Protein AF-A0A6I9VTR2-F1 (afdb_monomer_lite)

Organism: NCBI:txid144034

pLDDT: mean 74.8, std 19.4, range [31.19, 96.31]

Foldseek 3Di:
DDDPDDDDPPPPPDPDPPPPDDDPPCVVVVVVCVVCVPVCPVVVVVVLVVVLVVVVVVLVVCCVPANLQRWALLCDLNRTLQVVLVVLQVVLVDPSDDVVCNVVSNVSSVSSVVSNVVVVVVCPVPPDSPDPPPDPDPPPDD

Sequence (142 aa):
MCCIRKYDKNFFNTMSRRSRYFVNKYCEREEEIISNVLSMQREIDDSRRIAKDNLRKILQRIVDKEPPERAETDGGIYVGASGISYTFLRLAECTALEVETSQKHLSLAEYYLRSSLAMVQCREGRSNTGFLLELETSYYQG

Radius of gyration: 24.26 Å; chains: 1; bounding box: 47×65×62 Å

InterPro domains:
  IPR012341 Six-hairpin glycosidase-like superfamily [G3DSA:1.50.10.10] (6-140)

Structure (mmCIF, N/CA/C/O backbone):
data_AF-A0A6I9VTR2-F1
#
_entry.id   AF-A0A6I9VTR2-F1
#
loop_
_atom_site.group_PDB
_atom_site.id
_atom_site.type_symbol
_atom_site.label_atom_id
_atom_site.label_alt_id
_atom_site.label_comp_id
_atom_site.label_asym_id
_atom_site.label_entity_id
_atom_site.label_seq_id
_atom_site.pdbx_PDB_ins_code
_atom_site.Cartn_x
_atom_site.Cartn_y
_atom_site.Cartn_z
_atom_site.occupancy
_atom_site.B_iso_or_equiv
_atom_site.auth_seq_id
_atom_site.auth_comp_id
_atom_site.auth_asym_id
_atom_site.auth_atom_id
_atom_site.pdbx_PDB_model_num
ATOM 1 N N . MET A 1 1 ? -24.584 -49.740 -19.604 1.00 33.75 1 MET A N 1
ATOM 2 C CA . MET A 1 1 ? -23.206 -50.275 -19.670 1.00 33.75 1 MET A CA 1
ATOM 3 C C . MET A 1 1 ? -22.267 -49.227 -19.093 1.00 33.75 1 MET A C 1
ATOM 5 O O . MET A 1 1 ? -22.059 -48.198 -19.718 1.00 33.75 1 MET A O 1
ATOM 9 N N . CYS A 1 2 ? -21.812 -49.431 -17.857 1.00 31.19 2 CYS A N 1
ATOM 10 C CA . CYS A 1 2 ? -20.931 -48.512 -17.139 1.00 31.19 2 CYS A CA 1
ATOM 11 C C . CYS A 1 2 ? -19.497 -49.044 -17.250 1.00 31.19 2 CYS A C 1
ATOM 13 O O . CYS A 1 2 ? -19.200 -50.115 -16.726 1.00 31.19 2 CYS A O 1
ATOM 15 N N . CYS A 1 3 ? -18.626 -48.331 -17.964 1.00 36.44 3 CYS A N 1
ATOM 16 C CA . CYS A 1 3 ? -17.209 -48.672 -18.051 1.00 36.44 3 CYS A CA 1
ATOM 17 C C . CYS A 1 3 ? -16.447 -47.884 -16.982 1.00 36.44 3 CYS A C 1
ATOM 19 O O . CYS A 1 3 ? -16.063 -46.735 -17.195 1.00 36.44 3 CYS A O 1
ATOM 21 N N . ILE A 1 4 ? -16.227 -48.515 -15.828 1.00 39.12 4 ILE A N 1
ATOM 22 C CA . ILE A 1 4 ? -15.321 -48.028 -14.785 1.00 39.12 4 ILE A CA 1
ATOM 23 C C . ILE A 1 4 ? -13.890 -48.149 -15.327 1.00 39.12 4 ILE A C 1
ATOM 25 O O . ILE A 1 4 ? -13.323 -49.242 -15.376 1.00 39.12 4 ILE A O 1
ATOM 29 N N . ARG A 1 5 ? -13.294 -47.030 -15.759 1.00 39.00 5 ARG A N 1
ATOM 30 C CA . ARG A 1 5 ? -11.849 -46.960 -16.008 1.00 39.00 5 ARG A CA 1
ATOM 31 C C . ARG A 1 5 ? -11.139 -46.970 -14.658 1.00 39.00 5 ARG A C 1
ATOM 33 O O . ARG A 1 5 ? -11.300 -46.056 -13.855 1.00 39.00 5 ARG A O 1
ATOM 40 N N . LYS A 1 6 ? -10.370 -48.031 -14.415 1.00 40.53 6 LYS A N 1
ATOM 41 C CA . LYS A 1 6 ? -9.397 -48.108 -13.325 1.00 40.53 6 LYS A CA 1
ATOM 42 C C . LYS A 1 6 ? -8.410 -46.954 -13.505 1.00 40.53 6 LYS A C 1
ATOM 44 O O . LYS A 1 6 ? -7.679 -46.928 -14.488 1.00 40.53 6 LYS A O 1
ATOM 49 N N . TYR A 1 7 ? -8.429 -45.991 -12.590 1.00 44.34 7 TYR A N 1
ATOM 50 C CA . TYR A 1 7 ? -7.395 -44.968 -12.524 1.00 44.34 7 TYR A CA 1
ATOM 51 C C . TYR A 1 7 ? -6.143 -45.592 -11.906 1.00 44.34 7 TYR A C 1
ATOM 53 O O . TYR A 1 7 ? -6.174 -46.070 -10.769 1.00 44.34 7 TYR A O 1
ATOM 61 N N . ASP A 1 8 ? -5.062 -45.608 -12.682 1.00 41.41 8 ASP A N 1
ATOM 62 C CA . ASP A 1 8 ? -3.730 -45.984 -12.225 1.00 41.41 8 ASP A CA 1
ATOM 63 C C . ASP A 1 8 ? -3.296 -45.085 -11.063 1.00 41.41 8 ASP A C 1
ATOM 65 O O . ASP A 1 8 ? -3.211 -43.860 -11.178 1.00 41.41 8 ASP A O 1
ATOM 69 N N . LYS A 1 9 ? -2.984 -45.715 -9.928 1.00 45.97 9 LYS A N 1
ATOM 70 C CA . LYS A 1 9 ? -2.591 -45.088 -8.653 1.00 45.97 9 LYS A CA 1
ATOM 71 C C . LYS A 1 9 ? -1.206 -44.412 -8.661 1.00 45.97 9 LYS A C 1
ATOM 73 O O . LYS A 1 9 ? -0.693 -44.090 -7.597 1.00 45.97 9 LYS A O 1
ATOM 78 N N . ASN A 1 10 ? -0.613 -44.144 -9.825 1.00 46.41 10 ASN A N 1
ATOM 79 C CA . ASN A 1 10 ? 0.774 -43.671 -9.934 1.00 46.41 10 ASN A CA 1
ATOM 80 C C . ASN A 1 10 ? 0.941 -42.254 -10.515 1.00 46.41 10 ASN A C 1
ATOM 82 O O . ASN A 1 10 ? 2.068 -41.818 -10.732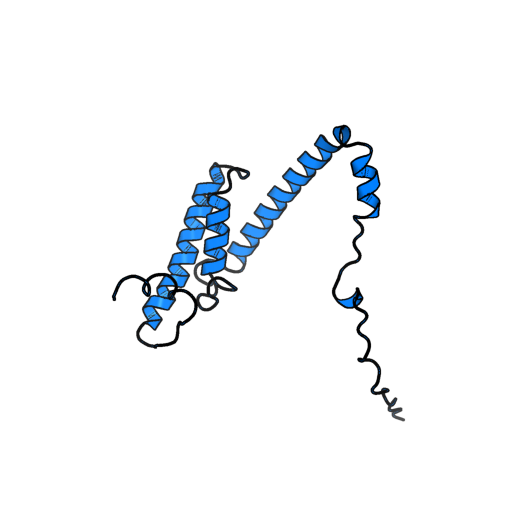 1.00 46.41 10 ASN A O 1
ATOM 86 N N . PHE A 1 11 ? -0.137 -41.493 -10.729 1.00 49.28 11 PHE A N 1
ATOM 87 C CA . PHE A 1 11 ? -0.039 -40.178 -11.388 1.00 49.28 11 PHE A CA 1
ATOM 88 C C . PHE A 1 11 ? 0.527 -39.037 -10.518 1.00 49.28 11 PHE A C 1
ATOM 90 O O . PHE A 1 11 ? 0.886 -37.988 -11.045 1.00 49.28 11 PHE A O 1
ATOM 97 N N . PHE A 1 12 ? 0.632 -39.215 -9.198 1.00 49.47 12 PHE A N 1
ATOM 98 C CA . PHE A 1 12 ? 1.036 -38.134 -8.286 1.00 49.47 12 PHE A CA 1
ATOM 99 C C . PHE A 1 12 ? 2.529 -38.104 -7.930 1.00 49.47 12 PHE A C 1
ATOM 101 O O . PHE A 1 12 ? 2.958 -37.180 -7.243 1.00 49.47 12 PHE A O 1
ATOM 108 N N . ASN A 1 13 ? 3.346 -39.058 -8.394 1.00 48.75 13 ASN A N 1
ATOM 109 C CA . ASN A 1 13 ? 4.689 -39.241 -7.826 1.00 48.75 13 ASN A CA 1
ATOM 110 C C . ASN A 1 13 ? 5.835 -38.469 -8.511 1.00 48.75 13 ASN A C 1
ATOM 112 O O . ASN A 1 13 ? 7.000 -38.688 -8.204 1.00 48.75 13 ASN A O 1
ATOM 116 N N . THR A 1 14 ? 5.527 -37.514 -9.390 1.00 52.81 14 THR A N 1
ATOM 117 C CA . THR A 1 14 ? 6.516 -36.548 -9.898 1.00 52.81 14 THR A CA 1
ATOM 118 C C . THR A 1 14 ? 5.818 -35.238 -10.240 1.00 52.81 14 THR A C 1
ATOM 120 O O . THR A 1 14 ? 5.622 -34.900 -11.407 1.00 52.81 14 THR A O 1
ATOM 123 N N . MET A 1 15 ? 5.445 -34.450 -9.226 1.00 47.44 15 MET A N 1
ATOM 124 C CA . MET A 1 15 ? 5.290 -33.014 -9.461 1.00 47.44 15 MET A CA 1
ATOM 125 C C . MET A 1 15 ? 6.668 -32.476 -9.847 1.00 47.44 15 MET A C 1
ATOM 127 O O . MET A 1 15 ? 7.514 -32.209 -8.995 1.00 47.44 15 MET A O 1
ATOM 131 N N . SER A 1 16 ? 6.915 -32.3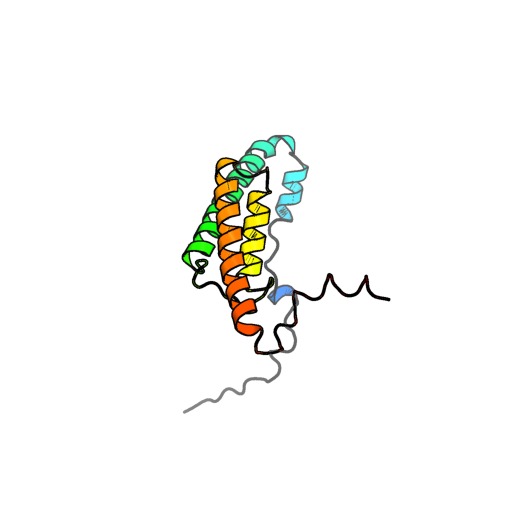62 -11.155 1.00 61.16 16 SER A N 1
ATOM 132 C CA . SER A 1 16 ? 8.071 -31.646 -11.687 1.00 61.16 16 SER A CA 1
ATOM 133 C C . SER A 1 16 ? 8.169 -30.303 -10.966 1.00 61.16 16 SER A C 1
ATOM 135 O O . SER A 1 16 ? 7.162 -29.595 -10.827 1.00 61.16 16 SER A O 1
ATOM 137 N N . ARG A 1 17 ? 9.376 -29.948 -10.501 1.00 59.12 17 ARG A N 1
ATOM 138 C CA . ARG A 1 17 ? 9.683 -28.684 -9.801 1.00 59.12 17 ARG A CA 1
ATOM 139 C C . ARG A 1 17 ? 9.083 -27.448 -10.496 1.00 59.12 17 ARG A C 1
ATOM 141 O O . ARG A 1 17 ? 8.848 -26.446 -9.835 1.00 59.12 17 ARG A O 1
ATOM 148 N N . ARG A 1 18 ? 8.787 -27.538 -11.799 1.00 58.34 18 ARG A N 1
ATOM 149 C CA . ARG A 1 18 ? 8.146 -26.509 -12.631 1.00 58.34 18 ARG A CA 1
ATOM 150 C C . ARG A 1 18 ? 6.672 -26.201 -12.323 1.00 58.34 18 ARG A C 1
ATOM 152 O O . ARG A 1 18 ? 6.180 -25.199 -12.811 1.00 58.34 18 ARG A O 1
ATOM 159 N N . SER A 1 19 ? 5.957 -27.003 -11.538 1.00 73.12 19 SER A N 1
ATOM 160 C CA . SER A 1 19 ? 4.511 -26.798 -11.297 1.00 73.12 19 SER A CA 1
ATOM 161 C C . SER A 1 19 ? 4.162 -25.654 -10.331 1.00 73.12 19 SER A C 1
ATOM 163 O O . SER A 1 19 ? 3.009 -25.238 -10.283 1.00 73.12 19 SER A O 1
ATOM 165 N N . ARG A 1 20 ? 5.137 -25.141 -9.566 1.00 84.44 20 ARG A N 1
ATOM 166 C CA . ARG A 1 20 ? 4.926 -24.085 -8.552 1.00 84.44 20 ARG A CA 1
ATOM 167 C C . ARG A 1 20 ? 5.458 -22.708 -8.951 1.00 84.44 20 ARG A C 1
ATOM 169 O O . ARG A 1 20 ? 5.305 -21.765 -8.183 1.00 84.44 20 ARG A O 1
ATOM 176 N N . TYR A 1 21 ? 6.088 -22.590 -10.119 1.00 84.31 21 TYR A N 1
ATOM 177 C CA . TYR A 1 21 ? 6.732 -21.355 -10.565 1.00 84.31 21 TYR A CA 1
ATOM 178 C C . TYR A 1 21 ? 6.260 -20.984 -11.965 1.00 84.31 21 TYR A C 1
ATOM 180 O O . TYR A 1 21 ? 6.127 -21.843 -12.836 1.00 84.31 21 TYR A O 1
ATOM 188 N N . PHE A 1 22 ? 6.053 -19.690 -12.189 1.00 86.00 22 PHE A N 1
ATOM 189 C CA . PHE A 1 22 ? 5.879 -19.164 -13.536 1.00 86.00 22 PHE A CA 1
ATOM 190 C C . PHE A 1 22 ? 7.216 -19.197 -14.287 1.00 86.00 22 PHE A C 1
ATOM 192 O O . PHE A 1 22 ? 8.281 -19.041 -13.689 1.00 86.00 22 PHE A O 1
ATOM 199 N N . VAL A 1 23 ? 7.163 -19.398 -15.606 1.00 85.44 23 VAL A N 1
ATOM 200 C CA . VAL A 1 23 ? 8.353 -19.301 -16.464 1.00 85.44 23 VAL A CA 1
ATOM 201 C C . VAL A 1 23 ? 8.846 -17.854 -16.454 1.00 85.44 23 VAL A C 1
ATOM 203 O O . VAL A 1 23 ? 8.082 -16.942 -16.775 1.00 85.44 23 VAL A O 1
ATOM 206 N N . ASN A 1 24 ? 10.114 -17.645 -16.089 1.00 84.62 24 ASN A N 1
ATOM 207 C CA . ASN A 1 24 ? 10.730 -16.323 -16.097 1.00 84.62 24 ASN A CA 1
ATOM 208 C C . ASN A 1 24 ? 10.997 -15.874 -17.542 1.00 84.62 24 ASN A C 1
ATOM 210 O O . ASN A 1 24 ? 11.950 -16.329 -18.165 1.00 84.62 24 ASN A O 1
ATOM 214 N N . LYS A 1 25 ? 10.159 -14.972 -18.060 1.00 83.81 25 LYS A N 1
ATOM 215 C CA . LYS A 1 25 ? 10.328 -14.374 -19.395 1.00 83.81 25 LYS A CA 1
ATOM 216 C C . LYS A 1 25 ? 11.353 -13.235 -19.428 1.00 83.81 25 LYS A C 1
ATOM 218 O O . LYS A 1 25 ? 11.652 -12.728 -20.499 1.00 83.81 25 LYS A O 1
ATOM 223 N N . TYR A 1 26 ? 11.863 -12.804 -18.276 1.00 80.81 26 TYR A N 1
ATOM 224 C CA . TYR A 1 26 ? 12.761 -11.654 -18.193 1.00 80.81 26 TYR A CA 1
ATOM 225 C C . TYR A 1 26 ? 14.214 -11.997 -18.543 1.00 80.81 26 TYR A C 1
ATOM 227 O O . TYR A 1 26 ? 14.945 -11.091 -18.918 1.00 80.81 26 TYR A O 1
ATOM 235 N N . CYS A 1 27 ? 14.613 -13.276 -18.518 1.00 76.06 27 CYS A N 1
ATOM 236 C CA . CYS A 1 27 ? 15.978 -13.692 -18.870 1.00 76.06 27 CYS A CA 1
ATOM 237 C C . CYS A 1 27 ? 16.383 -13.284 -20.297 1.00 76.06 27 CYS A C 1
ATOM 239 O O . CYS A 1 27 ? 17.512 -12.873 -20.513 1.00 76.06 27 CYS A O 1
ATOM 241 N N . GLU A 1 28 ? 15.458 -13.332 -21.260 1.00 73.44 28 GLU A N 1
ATOM 242 C CA . GLU A 1 28 ? 15.713 -12.897 -22.646 1.00 73.44 28 GLU A CA 1
ATOM 243 C C . GLU A 1 28 ? 15.881 -11.371 -22.757 1.00 73.44 28 GLU A C 1
ATOM 245 O O . GLU A 1 28 ? 16.501 -10.870 -23.688 1.00 73.44 28 GLU A O 1
ATOM 250 N N . ARG A 1 29 ? 15.342 -10.624 -21.787 1.00 73.06 29 ARG A N 1
ATOM 251 C CA . ARG A 1 29 ? 15.348 -9.157 -21.748 1.00 73.06 29 ARG A CA 1
ATOM 252 C C . ARG A 1 29 ? 16.574 -8.589 -21.034 1.00 73.06 29 ARG A C 1
ATOM 254 O O . ARG A 1 29 ? 16.929 -7.438 -21.253 1.00 73.06 29 ARG A O 1
ATOM 261 N N . GLU A 1 30 ? 17.217 -9.376 -20.176 1.00 73.12 30 GLU A N 1
ATOM 262 C CA . GLU A 1 30 ? 18.410 -8.960 -19.428 1.00 73.12 30 GLU A CA 1
ATOM 263 C C . GLU A 1 30 ? 19.587 -8.627 -20.358 1.00 73.12 30 GLU A C 1
ATOM 265 O O . GLU A 1 30 ? 20.289 -7.644 -20.123 1.00 73.12 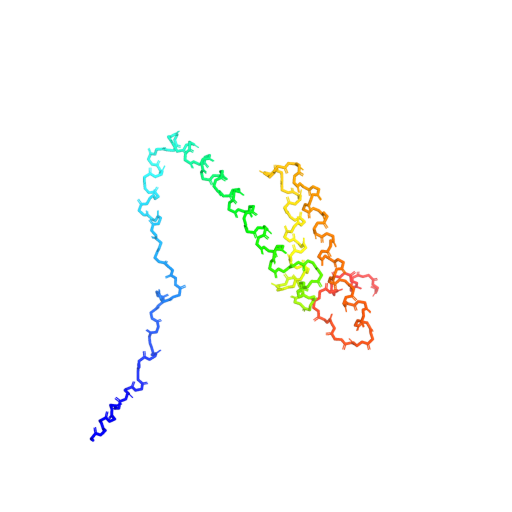30 GLU A O 1
ATOM 270 N N . GLU A 1 31 ? 19.763 -9.372 -21.453 1.00 69.44 31 GLU A N 1
ATOM 271 C CA . GLU A 1 31 ? 20.820 -9.103 -22.441 1.00 69.44 31 GLU A CA 1
ATOM 272 C C . GLU A 1 31 ? 20.594 -7.778 -23.194 1.00 69.44 31 GLU A C 1
ATOM 274 O O . GLU A 1 31 ? 21.535 -7.015 -23.423 1.00 69.44 31 GLU A O 1
ATOM 279 N N . GLU A 1 32 ? 19.336 -7.453 -23.505 1.00 69.00 32 GLU A N 1
ATOM 280 C CA . GLU A 1 32 ? 18.938 -6.195 -24.151 1.00 69.00 32 GLU A CA 1
ATOM 281 C C . GLU A 1 32 ? 19.216 -4.989 -23.235 1.00 69.00 32 GLU A C 1
ATOM 283 O O . GLU A 1 32 ? 19.809 -3.994 -23.659 1.00 69.00 32 GLU A O 1
ATOM 288 N N . ILE A 1 33 ? 18.882 -5.121 -21.948 1.00 70.56 33 ILE A N 1
ATOM 289 C CA . ILE A 1 33 ? 19.061 -4.100 -20.905 1.00 70.56 33 ILE A CA 1
ATOM 290 C C . ILE A 1 33 ? 20.544 -3.736 -20.716 1.00 70.56 33 ILE A C 1
ATOM 292 O O . ILE A 1 33 ? 20.887 -2.554 -20.622 1.00 70.56 33 ILE A O 1
ATOM 296 N N . ILE A 1 34 ? 21.442 -4.729 -20.688 1.00 68.88 34 ILE A N 1
ATOM 297 C CA . ILE A 1 34 ? 22.889 -4.508 -20.495 1.00 68.88 34 ILE A CA 1
ATOM 298 C C . ILE A 1 34 ? 23.495 -3.720 -21.664 1.00 68.88 34 ILE A C 1
ATOM 300 O O . ILE A 1 34 ? 24.401 -2.910 -21.464 1.00 68.88 34 ILE A O 1
ATOM 304 N N . SER A 1 35 ? 22.974 -3.909 -22.877 1.00 69.81 35 SER A N 1
ATOM 305 C CA . SER A 1 35 ? 23.516 -3.279 -24.082 1.00 69.81 35 SER A CA 1
ATOM 306 C C . SER A 1 35 ? 23.210 -1.778 -24.213 1.00 69.81 35 SER A C 1
ATOM 308 O O . SER A 1 35 ? 23.904 -1.091 -24.963 1.00 69.81 35 SER A O 1
ATOM 310 N N . ASN A 1 36 ? 22.200 -1.245 -23.503 1.00 70.69 36 ASN A N 1
ATOM 311 C CA . ASN A 1 36 ? 21.655 0.086 -23.809 1.00 70.69 36 ASN A CA 1
ATOM 312 C C . ASN A 1 36 ? 21.140 0.892 -22.597 1.00 70.69 36 ASN A C 1
ATOM 314 O O . ASN A 1 36 ? 20.119 1.585 -22.667 1.00 70.69 36 ASN A O 1
ATOM 318 N N . VAL A 1 37 ? 21.888 0.845 -21.490 1.00 70.50 37 VAL A N 1
ATOM 319 C CA . VAL A 1 37 ? 21.533 1.417 -20.174 1.00 70.50 37 VAL A CA 1
ATOM 320 C C . VAL A 1 37 ? 21.062 2.880 -20.225 1.00 70.50 37 VAL A C 1
ATOM 322 O O . VAL A 1 37 ? 20.087 3.234 -19.566 1.00 70.50 37 VAL A O 1
ATOM 325 N N . LEU A 1 38 ? 21.704 3.732 -21.033 1.00 69.31 38 LEU A N 1
ATOM 326 C CA . LEU A 1 38 ? 21.362 5.160 -21.129 1.00 69.31 38 LEU A CA 1
ATOM 327 C C . LEU A 1 38 ? 20.033 5.425 -21.861 1.00 69.31 38 LEU A C 1
ATOM 329 O O . LEU A 1 38 ? 19.405 6.455 -21.620 1.00 69.31 38 LEU A O 1
ATOM 333 N N . SER A 1 39 ? 19.577 4.509 -22.723 1.00 69.75 39 SER A N 1
ATOM 334 C CA . SER A 1 39 ? 18.305 4.660 -23.447 1.00 69.75 39 SER A CA 1
ATOM 335 C C . SER A 1 39 ? 17.082 4.270 -22.603 1.00 69.75 39 SER A C 1
ATOM 337 O O . SER A 1 39 ? 15.975 4.740 -22.863 1.00 69.75 39 SER A O 1
ATOM 339 N N . MET A 1 40 ? 17.286 3.493 -21.533 1.00 79.44 40 MET A N 1
ATOM 340 C CA . MET A 1 40 ? 16.201 2.943 -20.715 1.00 79.44 40 MET A CA 1
ATOM 341 C C . MET A 1 40 ? 15.666 3.895 -19.649 1.00 79.44 40 MET A C 1
ATOM 343 O O . MET A 1 40 ? 14.691 3.563 -18.979 1.00 79.44 40 MET A O 1
ATOM 347 N N . GLN A 1 41 ? 16.265 5.074 -19.460 1.00 83.25 41 GLN A N 1
ATOM 348 C CA . GLN A 1 41 ? 15.846 5.988 -18.393 1.00 83.25 41 GLN A CA 1
ATOM 349 C C . GLN A 1 41 ? 14.350 6.331 -18.488 1.00 83.25 41 GLN A C 1
ATOM 351 O O . GLN A 1 41 ? 13.646 6.303 -17.482 1.00 83.25 41 GLN A O 1
ATOM 356 N N . ARG A 1 42 ? 13.840 6.552 -19.709 1.00 84.88 42 ARG A N 1
ATOM 357 C CA . ARG A 1 42 ? 12.404 6.780 -19.940 1.00 84.88 42 ARG A CA 1
ATOM 358 C C . ARG A 1 42 ? 11.554 5.580 -19.528 1.00 84.88 42 ARG A C 1
ATOM 360 O O . ARG A 1 42 ? 10.537 5.761 -18.869 1.00 84.88 42 ARG A O 1
ATOM 367 N N . GLU A 1 43 ? 11.983 4.366 -19.863 1.00 85.56 43 GLU A N 1
ATOM 368 C CA . GLU A 1 43 ? 11.271 3.138 -19.495 1.00 85.56 43 GLU A CA 1
ATOM 369 C C . GLU A 1 43 ? 11.280 2.891 -17.984 1.00 85.56 43 GLU A C 1
ATOM 371 O O . GLU A 1 43 ? 10.285 2.426 -17.425 1.00 85.56 43 GLU A O 1
ATOM 376 N N . ILE A 1 44 ? 12.378 3.233 -17.303 1.00 86.94 44 ILE A N 1
ATOM 377 C CA . ILE A 1 44 ? 12.491 3.174 -15.842 1.00 86.94 44 ILE A CA 1
ATOM 378 C C . ILE A 1 44 ? 11.520 4.167 -15.202 1.00 86.94 44 ILE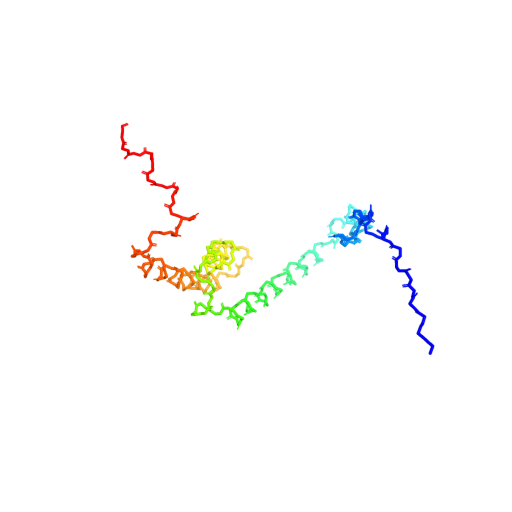 A C 1
ATOM 380 O O . ILE A 1 44 ? 10.800 3.807 -14.267 1.00 86.94 44 ILE A O 1
ATOM 384 N N . ASP A 1 45 ? 11.467 5.398 -15.707 1.00 88.44 45 ASP A N 1
ATOM 385 C CA . ASP A 1 45 ? 10.571 6.430 -15.189 1.00 88.44 45 ASP A CA 1
ATOM 386 C C . ASP A 1 45 ? 9.094 6.074 -15.434 1.00 88.44 45 ASP A C 1
ATOM 388 O O . ASP A 1 45 ? 8.266 6.193 -14.523 1.00 88.44 45 ASP A O 1
ATOM 392 N N . ASP A 1 46 ? 8.768 5.532 -16.611 1.00 90.75 46 ASP A N 1
ATOM 393 C CA . ASP A 1 46 ? 7.442 4.994 -16.924 1.00 90.75 46 ASP A CA 1
ATOM 394 C C . ASP A 1 46 ? 7.076 3.815 -16.012 1.00 90.75 46 ASP A C 1
ATOM 396 O O . ASP A 1 46 ? 5.986 3.786 -15.434 1.00 90.75 46 ASP A O 1
ATOM 400 N N . SER A 1 47 ? 8.000 2.873 -15.811 1.00 90.19 47 SER A N 1
ATOM 401 C CA . SER A 1 47 ? 7.805 1.722 -14.923 1.00 90.19 47 SER A CA 1
ATOM 402 C C . SER A 1 47 ? 7.587 2.161 -13.477 1.00 90.19 47 SER A C 1
ATOM 404 O O . SER A 1 47 ? 6.709 1.634 -12.792 1.00 90.19 47 SER A O 1
ATOM 406 N N . ARG A 1 48 ? 8.327 3.173 -13.011 1.00 90.38 48 ARG A N 1
ATOM 407 C CA . ARG A 1 48 ? 8.155 3.762 -11.680 1.00 90.38 48 ARG A CA 1
ATOM 408 C C . ARG A 1 48 ? 6.782 4.414 -11.532 1.00 90.38 48 ARG A C 1
ATOM 410 O O . ARG A 1 48 ? 6.142 4.225 -10.497 1.00 90.38 48 ARG A O 1
ATOM 417 N N . ARG A 1 49 ? 6.304 5.145 -12.546 1.00 90.62 49 ARG A N 1
ATOM 418 C CA . ARG A 1 49 ? 4.950 5.726 -12.553 1.00 90.62 49 ARG A CA 1
ATOM 419 C C . ARG A 1 49 ? 3.885 4.632 -12.458 1.00 90.62 49 ARG A C 1
ATOM 421 O O . ARG A 1 49 ? 3.032 4.690 -11.576 1.00 90.62 49 ARG A O 1
ATOM 428 N N . ILE A 1 50 ? 3.990 3.596 -13.292 1.00 93.69 50 ILE A N 1
ATOM 429 C CA . ILE A 1 50 ? 3.062 2.455 -13.293 1.00 93.69 50 ILE A CA 1
ATOM 430 C C . ILE A 1 50 ? 3.068 1.737 -11.937 1.00 93.69 50 ILE A C 1
ATOM 432 O O . ILE A 1 50 ? 2.007 1.400 -11.411 1.00 93.69 50 ILE A O 1
ATOM 436 N N . ALA A 1 51 ? 4.243 1.525 -11.341 1.00 91.44 51 ALA A N 1
ATOM 437 C CA . ALA A 1 51 ? 4.367 0.899 -10.029 1.00 91.44 51 ALA A CA 1
ATOM 438 C C . ALA A 1 51 ? 3.676 1.724 -8.931 1.00 91.44 51 ALA A C 1
ATOM 440 O O . ALA A 1 51 ? 2.942 1.156 -8.122 1.00 91.44 51 ALA A O 1
ATOM 441 N N . LYS A 1 52 ? 3.839 3.055 -8.936 1.00 90.50 52 LYS A N 1
ATOM 442 C CA . LYS A 1 52 ? 3.143 3.957 -8.001 1.00 90.50 52 LYS A CA 1
ATOM 443 C C . LYS A 1 52 ? 1.623 3.889 -8.166 1.00 90.50 52 LYS A C 1
ATOM 445 O O . LYS A 1 52 ? 0.907 3.782 -7.172 1.00 90.50 52 LYS A O 1
ATOM 450 N N . ASP A 1 53 ? 1.120 3.879 -9.397 1.00 91.38 53 ASP A N 1
ATOM 451 C CA . ASP A 1 53 ? -0.321 3.771 -9.655 1.00 91.38 53 ASP A CA 1
ATOM 452 C C . ASP A 1 53 ? -0.888 2.411 -9.241 1.00 91.38 53 ASP A C 1
ATOM 454 O O . ASP A 1 53 ? -1.977 2.330 -8.667 1.00 91.38 53 ASP A O 1
ATOM 458 N N . ASN A 1 54 ? -0.145 1.332 -9.488 1.00 94.50 54 ASN A N 1
ATOM 459 C CA . ASN A 1 54 ? -0.523 -0.002 -9.036 1.00 94.50 54 ASN A CA 1
ATOM 460 C C . ASN A 1 54 ? -0.527 -0.096 -7.510 1.00 94.50 54 ASN A C 1
ATOM 462 O O . ASN A 1 54 ? -1.467 -0.657 -6.949 1.00 94.50 54 ASN A O 1
ATOM 466 N N . LEU A 1 55 ? 0.458 0.504 -6.838 1.00 92.31 55 LEU A N 1
ATOM 467 C CA . LEU A 1 55 ? 0.488 0.589 -5.383 1.00 92.31 55 LEU A CA 1
ATOM 468 C C . LEU A 1 55 ? -0.755 1.315 -4.856 1.00 92.31 55 LEU A C 1
ATOM 470 O O . LEU A 1 55 ? -1.466 0.752 -4.030 1.00 92.31 55 LEU A O 1
ATOM 474 N N . ARG A 1 56 ? -1.101 2.494 -5.393 1.00 90.81 56 ARG A N 1
ATOM 475 C CA . ARG A 1 56 ? -2.328 3.225 -5.010 1.00 90.81 56 ARG A CA 1
ATOM 476 C C . ARG A 1 56 ? -3.585 2.360 -5.151 1.00 90.81 56 ARG A C 1
ATOM 478 O O . ARG A 1 56 ? -4.410 2.323 -4.241 1.00 90.81 56 ARG A O 1
ATOM 485 N N . LYS A 1 57 ? -3.713 1.619 -6.258 1.00 94.56 57 LYS A N 1
ATOM 486 C CA . LYS A 1 57 ? -4.841 0.698 -6.492 1.00 94.56 57 LYS A CA 1
ATOM 487 C C . LYS A 1 57 ? -4.876 -0.448 -5.481 1.00 94.56 57 LYS A C 1
ATOM 489 O O . LYS A 1 57 ? -5.957 -0.819 -5.035 1.00 94.56 57 LYS A O 1
ATOM 494 N N . ILE A 1 58 ? -3.724 -1.019 -5.132 1.00 95.12 58 ILE A N 1
ATOM 495 C CA . ILE A 1 58 ? -3.627 -2.086 -4.126 1.00 95.12 58 ILE A CA 1
ATOM 496 C C . ILE A 1 58 ? -4.040 -1.554 -2.752 1.00 95.12 58 ILE A C 1
ATOM 498 O O . ILE A 1 58 ? -4.868 -2.176 -2.097 1.00 95.12 58 ILE A O 1
ATOM 502 N N . LEU A 1 59 ? -3.539 -0.385 -2.348 1.00 93.50 59 LEU A N 1
ATOM 503 C CA . LEU A 1 59 ? -3.882 0.224 -1.059 1.00 93.50 59 LEU A CA 1
ATOM 504 C C . LEU A 1 59 ? -5.370 0.546 -0.953 1.00 93.50 59 LEU A C 1
ATOM 506 O O . LEU A 1 59 ? -5.981 0.265 0.074 1.00 93.50 59 LEU A O 1
ATOM 510 N N . GLN A 1 60 ? -5.967 1.070 -2.026 1.00 94.06 60 GLN A N 1
ATOM 511 C CA . GLN A 1 60 ? -7.408 1.295 -2.063 1.00 94.06 60 GLN A CA 1
ATOM 512 C C . GLN A 1 60 ? -8.176 -0.023 -1.912 1.00 94.06 60 GLN A C 1
ATOM 514 O O . GLN A 1 60 ? -9.088 -0.107 -1.101 1.00 94.06 60 GLN A O 1
ATOM 519 N N . ARG A 1 61 ? -7.755 -1.086 -2.612 1.00 96.25 61 ARG A N 1
ATOM 520 C CA . ARG A 1 61 ? -8.379 -2.412 -2.485 1.00 96.25 61 ARG A CA 1
ATOM 521 C C . ARG A 1 61 ? -8.280 -2.988 -1.077 1.00 96.25 61 ARG A C 1
ATOM 523 O O . ARG A 1 61 ? -9.231 -3.636 -0.659 1.00 96.25 61 ARG A O 1
ATOM 530 N N . ILE A 1 62 ? -7.167 -2.774 -0.372 1.00 94.56 62 ILE A N 1
ATOM 531 C CA . ILE A 1 62 ? -7.022 -3.196 1.028 1.00 94.56 62 ILE A CA 1
ATOM 532 C C . ILE A 1 62 ? -8.092 -2.505 1.875 1.00 94.56 62 ILE A C 1
ATOM 534 O O . ILE A 1 62 ? -8.883 -3.190 2.510 1.00 94.56 62 ILE A O 1
ATOM 538 N N . VAL A 1 63 ? -8.191 -1.174 1.805 1.00 94.81 63 VAL A N 1
ATOM 539 C CA . VAL A 1 63 ? -9.181 -0.404 2.583 1.00 94.81 63 VAL A CA 1
ATOM 540 C C . VAL A 1 63 ? -10.622 -0.771 2.208 1.00 94.81 63 VAL A C 1
ATOM 542 O O . VAL A 1 63 ? -11.476 -0.871 3.083 1.00 94.81 63 VAL A O 1
ATOM 545 N N . ASP A 1 64 ? -10.901 -1.012 0.925 1.00 95.50 64 ASP A N 1
ATOM 546 C CA . ASP A 1 64 ? -12.244 -1.371 0.457 1.00 95.50 64 ASP A CA 1
ATOM 547 C C . ASP A 1 64 ? -12.675 -2.774 0.914 1.00 95.50 64 ASP A C 1
ATOM 549 O O . ASP A 1 64 ? -13.863 -3.022 1.142 1.00 95.50 64 ASP A O 1
ATOM 553 N N . LYS A 1 65 ? -11.734 -3.725 0.977 1.00 94.12 65 LYS A N 1
ATOM 554 C CA . LYS A 1 65 ? -12.019 -5.135 1.287 1.00 94.12 65 LYS A CA 1
ATOM 555 C C . LYS A 1 65 ? -11.918 -5.449 2.770 1.00 94.12 65 LYS A C 1
ATOM 557 O O . LYS A 1 65 ? -12.731 -6.224 3.265 1.00 94.12 65 LYS A O 1
ATOM 562 N N . GLU A 1 66 ? -10.972 -4.831 3.456 1.00 92.69 66 GLU A N 1
ATOM 563 C CA . GLU A 1 66 ? -10.697 -5.039 4.872 1.00 92.69 66 GLU A CA 1
ATOM 564 C C . GLU A 1 66 ? -10.572 -3.690 5.578 1.00 92.69 66 GLU A C 1
ATOM 566 O O . GLU A 1 66 ? -9.481 -3.319 5.996 1.00 92.69 66 GLU A O 1
ATOM 571 N N . PRO A 1 67 ? -11.667 -2.921 5.706 1.00 93.62 67 PRO A N 1
ATOM 572 C CA . PRO A 1 67 ? -11.622 -1.644 6.408 1.00 93.62 67 PRO A CA 1
ATOM 573 C C . PRO A 1 67 ? -11.218 -1.844 7.884 1.00 93.62 67 PRO A C 1
ATOM 575 O O . PRO A 1 67 ? -11.491 -2.915 8.440 1.00 93.62 67 PRO A O 1
ATOM 578 N N . PRO A 1 68 ? -10.618 -0.837 8.553 1.00 90.62 68 PRO A N 1
ATOM 579 C CA . PRO A 1 68 ? -10.097 -0.970 9.918 1.00 90.62 68 PRO A CA 1
ATOM 580 C C . PRO A 1 68 ? -11.092 -1.545 10.931 1.00 90.62 68 PRO A C 1
ATOM 582 O O . PRO A 1 68 ? -10.694 -2.260 11.845 1.00 90.62 68 PRO A O 1
ATOM 585 N N . GLU A 1 69 ? -12.384 -1.268 10.772 1.00 89.06 69 GLU A N 1
ATOM 586 C CA . GLU A 1 69 ? -13.449 -1.721 11.670 1.00 89.06 69 GLU A CA 1
ATOM 587 C C . GLU A 1 69 ? -13.784 -3.214 11.515 1.00 89.06 69 GLU A C 1
ATOM 589 O O . GLU A 1 69 ? -14.464 -3.781 12.368 1.00 89.06 69 GLU A O 1
ATOM 594 N N . ARG A 1 70 ? -13.359 -3.849 10.414 1.00 88.12 70 ARG A N 1
ATOM 595 C CA . ARG A 1 70 ? -13.649 -5.261 10.093 1.00 88.12 70 ARG A CA 1
ATOM 596 C C . ARG A 1 70 ? -12.406 -6.102 9.824 1.00 88.12 70 ARG A C 1
ATOM 598 O O . ARG A 1 70 ? -12.544 -7.289 9.541 1.00 88.12 70 ARG A O 1
ATOM 605 N N . ALA A 1 71 ? -11.225 -5.496 9.847 1.00 87.81 71 ALA A N 1
ATOM 606 C CA . ALA A 1 71 ? -9.976 -6.201 9.622 1.00 87.81 71 ALA A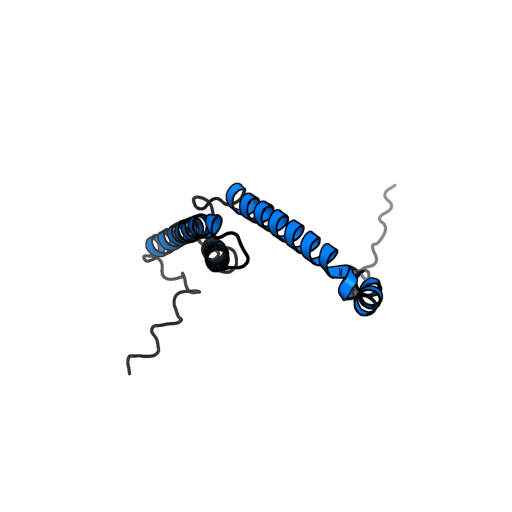 CA 1
ATOM 607 C C . ALA A 1 71 ? -9.749 -7.265 10.704 1.00 87.81 71 ALA A C 1
ATOM 609 O O . ALA A 1 71 ? -10.090 -7.061 11.869 1.00 87.81 71 ALA A O 1
ATOM 610 N N . GLU A 1 72 ? -9.163 -8.397 10.315 1.00 85.88 72 GLU A N 1
ATOM 611 C CA . GLU A 1 72 ? -8.899 -9.515 11.221 1.00 85.88 72 GLU A CA 1
ATOM 612 C C . GLU A 1 72 ? -7.961 -9.082 12.355 1.00 85.88 72 GLU A C 1
ATOM 614 O O . GLU A 1 72 ? -6.809 -8.731 12.134 1.00 85.88 72 GLU A O 1
ATOM 619 N N . THR A 1 73 ? -8.433 -9.097 13.593 1.00 82.69 73 THR A N 1
ATOM 620 C CA . THR A 1 73 ? -7.660 -8.632 14.756 1.00 82.69 73 THR A CA 1
ATOM 621 C C . THR A 1 73 ? -6.822 -9.725 15.419 1.00 82.69 73 THR A C 1
ATOM 623 O O . THR A 1 73 ? -5.876 -9.414 16.137 1.00 82.69 73 THR A O 1
ATOM 626 N N . ASP A 1 74 ? -7.150 -10.999 15.184 1.00 73.25 74 ASP A N 1
ATOM 627 C CA . ASP A 1 74 ? -6.502 -12.168 15.798 1.00 73.25 74 ASP A CA 1
ATOM 628 C C . ASP A 1 74 ? -5.307 -12.682 14.977 1.00 73.25 74 ASP A C 1
ATOM 630 O O . ASP A 1 74 ? -4.526 -13.522 15.412 1.00 73.25 74 ASP A O 1
ATOM 634 N N . GLY A 1 75 ? -5.133 -12.157 13.762 1.00 70.94 75 GLY A N 1
ATOM 635 C CA . GLY A 1 75 ? -4.108 -12.597 12.815 1.00 70.94 75 GLY A CA 1
ATOM 636 C C . GLY A 1 75 ? -2.681 -12.124 13.114 1.00 70.94 75 GLY A C 1
ATOM 637 O O . GLY A 1 75 ? -1.759 -12.436 12.352 1.00 70.94 75 GLY A O 1
ATOM 638 N N . GLY A 1 76 ? -2.494 -11.330 14.174 1.00 79.00 76 GLY A N 1
ATOM 639 C CA . GLY A 1 76 ? -1.226 -10.677 14.495 1.00 79.00 76 GLY A CA 1
ATOM 640 C C . GLY A 1 76 ? -0.654 -9.891 13.309 1.00 79.00 76 GLY A C 1
ATOM 641 O O . GLY A 1 76 ? -1.381 -9.409 12.439 1.00 79.00 76 GLY A O 1
ATOM 642 N N . ILE A 1 77 ? 0.673 -9.770 13.251 1.00 85.38 77 ILE A N 1
ATOM 643 C CA . ILE A 1 77 ? 1.362 -9.113 12.130 1.00 85.38 77 ILE A CA 1
ATOM 644 C C . ILE A 1 77 ? 1.284 -9.914 10.818 1.00 85.38 77 ILE A C 1
ATOM 646 O O . ILE A 1 77 ? 1.455 -9.346 9.746 1.00 85.38 77 ILE A O 1
ATOM 650 N N . TYR A 1 78 ? 1.042 -11.228 10.887 1.00 84.56 78 TYR A N 1
ATOM 651 C CA . TYR A 1 78 ? 1.155 -12.118 9.729 1.00 84.56 78 TYR A CA 1
ATOM 652 C C . TYR A 1 78 ? -0.063 -12.043 8.801 1.00 84.56 78 TYR A C 1
ATOM 654 O O . TYR A 1 78 ? 0.100 -11.992 7.584 1.00 84.56 78 TYR A O 1
ATOM 662 N N . VAL A 1 79 ? -1.275 -12.030 9.363 1.00 86.38 79 VAL A N 1
ATOM 663 C CA . VAL A 1 79 ? -2.531 -12.013 8.583 1.00 86.38 79 VAL A CA 1
ATOM 664 C C . VAL A 1 79 ? -3.574 -11.035 9.123 1.00 86.38 79 VAL A C 1
ATOM 666 O O . VAL A 1 79 ? -4.688 -11.009 8.615 1.00 86.38 79 VAL A O 1
ATOM 669 N N . GLY A 1 80 ? -3.244 -10.250 10.153 1.00 90.06 80 GLY A N 1
ATOM 670 C CA . GLY A 1 80 ? -4.197 -9.370 10.824 1.00 90.06 80 GLY A CA 1
ATOM 671 C C . GLY A 1 80 ? -3.990 -7.874 10.588 1.00 90.06 80 GLY A C 1
ATOM 672 O O . GLY A 1 80 ? -3.047 -7.423 9.935 1.00 90.06 80 GLY A O 1
ATOM 673 N N . ALA A 1 81 ? -4.861 -7.086 11.219 1.00 92.81 81 ALA A N 1
ATOM 674 C CA . ALA A 1 81 ? -4.884 -5.631 11.227 1.00 92.81 81 ALA A CA 1
ATOM 675 C C . ALA A 1 81 ? -3.543 -5.031 11.674 1.00 92.81 81 ALA A C 1
ATOM 677 O O . ALA A 1 81 ? -3.129 -4.003 11.149 1.00 92.81 81 ALA A O 1
ATOM 678 N N . SER A 1 82 ? -2.808 -5.703 12.566 1.00 91.88 82 SER A N 1
ATOM 679 C CA . SER A 1 82 ? -1.443 -5.306 12.942 1.00 91.88 82 SER A CA 1
ATOM 680 C C . SER A 1 82 ? -0.469 -5.320 11.749 1.00 91.88 82 SER A C 1
ATOM 682 O O . SER A 1 82 ? 0.357 -4.418 11.620 1.00 91.88 82 SER A O 1
ATOM 684 N N . GLY A 1 83 ? -0.576 -6.290 10.835 1.00 93.31 83 GLY A N 1
ATOM 685 C CA . GLY A 1 83 ? 0.237 -6.343 9.610 1.00 93.31 83 GLY A CA 1
ATOM 686 C C . GLY A 1 83 ? -0.146 -5.262 8.596 1.00 93.31 83 GLY A C 1
ATOM 687 O O . GLY A 1 83 ? 0.717 -4.637 7.969 1.00 93.31 83 GLY A O 1
ATOM 688 N N . ILE A 1 84 ? -1.444 -4.977 8.482 1.00 95.06 84 ILE A N 1
ATOM 689 C CA . ILE A 1 84 ? -1.948 -3.880 7.646 1.00 95.06 84 ILE A CA 1
ATOM 690 C C . ILE A 1 84 ? -1.493 -2.523 8.209 1.00 95.06 84 ILE A C 1
ATOM 692 O O . ILE A 1 84 ? -1.007 -1.677 7.457 1.00 95.06 84 ILE A O 1
ATOM 696 N N . SER A 1 85 ? -1.563 -2.340 9.531 1.00 95.25 85 SER A N 1
ATOM 697 C CA . SER A 1 85 ? -1.040 -1.166 10.235 1.00 95.25 85 SER A CA 1
ATOM 698 C C . SER A 1 85 ? 0.445 -0.954 9.938 1.00 95.25 85 SER A C 1
ATOM 700 O O . SER A 1 85 ? 0.832 0.122 9.478 1.00 95.25 85 SER A O 1
ATOM 702 N N . TYR A 1 86 ? 1.259 -2.005 10.086 1.00 94.75 86 TYR A N 1
ATOM 703 C CA . TYR A 1 86 ? 2.684 -1.959 9.763 1.00 94.75 86 TYR A CA 1
ATOM 704 C C . TYR A 1 86 ? 2.934 -1.549 8.305 1.00 94.75 86 TYR A C 1
ATOM 706 O O . TYR A 1 86 ? 3.787 -0.706 8.029 1.00 94.75 86 TYR A O 1
ATOM 714 N N . THR A 1 87 ? 2.148 -2.080 7.366 1.00 94.75 87 THR A N 1
ATOM 715 C CA . THR A 1 87 ? 2.245 -1.715 5.945 1.00 94.75 87 THR A CA 1
ATOM 716 C C . THR A 1 87 ? 2.014 -0.216 5.733 1.00 94.75 87 THR A C 1
ATOM 718 O O . THR A 1 87 ? 2.811 0.440 5.061 1.00 94.75 87 THR A O 1
ATOM 721 N N . PHE A 1 88 ? 0.964 0.355 6.330 1.00 95.38 88 PHE A N 1
ATOM 722 C CA . PHE A 1 88 ? 0.670 1.785 6.213 1.00 95.38 88 PHE A CA 1
ATOM 723 C C . PHE A 1 88 ? 1.690 2.675 6.932 1.00 95.38 88 PHE A C 1
ATOM 725 O O . PHE A 1 88 ? 2.025 3.737 6.409 1.00 95.38 88 PHE A O 1
ATOM 732 N N . LEU A 1 89 ? 2.257 2.228 8.055 1.00 95.00 89 LEU A N 1
ATOM 733 C CA . LEU A 1 89 ? 3.346 2.935 8.731 1.00 95.00 89 LEU A CA 1
ATOM 734 C C . LEU A 1 89 ? 4.582 3.039 7.825 1.00 95.00 89 LEU A C 1
ATOM 736 O O . LEU A 1 89 ? 5.103 4.129 7.602 1.00 95.00 89 LEU A O 1
ATOM 740 N N . ARG A 1 90 ? 5.001 1.923 7.214 1.00 93.56 90 ARG A N 1
ATOM 741 C CA . ARG A 1 90 ? 6.150 1.906 6.292 1.00 93.56 90 ARG A CA 1
ATOM 742 C C . ARG A 1 90 ? 5.932 2.773 5.057 1.00 93.56 90 ARG A C 1
ATOM 744 O O . ARG A 1 90 ? 6.890 3.334 4.530 1.00 93.56 90 ARG A O 1
ATOM 751 N N . LEU A 1 91 ? 4.689 2.897 4.596 1.00 92.88 91 LEU A N 1
ATOM 752 C CA . LEU A 1 91 ? 4.334 3.797 3.498 1.00 92.88 91 LEU A CA 1
ATOM 753 C C . LEU A 1 91 ? 4.386 5.266 3.917 1.00 92.88 91 LEU A C 1
ATOM 755 O O . LEU A 1 91 ? 4.850 6.087 3.131 1.00 92.88 91 LEU A O 1
ATOM 759 N N . ALA A 1 92 ? 3.965 5.593 5.141 1.00 92.38 92 ALA A N 1
ATOM 760 C CA . ALA A 1 92 ? 4.062 6.948 5.678 1.00 92.38 92 ALA A CA 1
ATOM 761 C C . ALA A 1 92 ? 5.523 7.418 5.803 1.00 92.38 92 ALA A C 1
ATOM 763 O O . ALA A 1 92 ? 5.819 8.579 5.523 1.00 92.38 92 ALA A O 1
ATOM 764 N N . GLU A 1 93 ? 6.435 6.508 6.151 1.00 90.38 93 GLU A N 1
ATOM 765 C CA . GLU A 1 93 ? 7.882 6.756 6.249 1.00 90.38 93 GLU A CA 1
ATOM 766 C C . GLU A 1 93 ? 8.602 6.757 4.885 1.00 90.38 93 GLU A C 1
ATOM 768 O O . GLU A 1 93 ? 9.776 7.125 4.787 1.00 90.38 93 GLU A O 1
ATOM 773 N N . CYS A 1 94 ? 7.932 6.327 3.810 1.00 87.00 94 CYS A N 1
ATOM 774 C CA . CYS A 1 94 ? 8.552 6.173 2.500 1.00 87.00 94 CYS A CA 1
ATOM 775 C C . CYS A 1 94 ? 8.640 7.512 1.755 1.00 87.00 94 CYS A C 1
ATOM 777 O O . CYS A 1 94 ? 7.692 7.955 1.109 1.00 87.00 94 CYS A O 1
ATOM 779 N N . THR A 1 95 ? 9.831 8.110 1.743 1.00 80.00 95 THR A N 1
ATOM 780 C CA . THR A 1 95 ? 10.113 9.386 1.055 1.00 80.00 95 THR A CA 1
ATOM 781 C C . THR A 1 95 ? 9.992 9.324 -0.471 1.00 80.00 95 THR A C 1
ATOM 783 O O . THR A 1 95 ? 9.912 10.357 -1.131 1.00 80.00 95 THR A O 1
ATOM 786 N N . ALA A 1 96 ? 9.971 8.121 -1.057 1.00 75.88 96 ALA A N 1
ATOM 787 C CA . ALA A 1 96 ? 9.780 7.929 -2.495 1.00 75.88 96 ALA A CA 1
ATOM 788 C C . ALA A 1 96 ? 8.317 8.130 -2.944 1.00 75.88 96 ALA A C 1
ATOM 790 O O . ALA A 1 96 ? 8.047 8.244 -4.151 1.00 75.88 96 ALA A O 1
ATOM 791 N N . LEU A 1 97 ? 7.379 8.145 -1.993 1.00 74.50 97 LEU A N 1
ATOM 792 C CA . LEU A 1 97 ? 5.960 8.417 -2.200 1.00 74.50 97 LEU A CA 1
ATOM 793 C C . LEU A 1 97 ? 5.642 9.881 -1.873 1.00 74.50 97 LEU A C 1
ATOM 795 O O . LEU A 1 97 ? 6.415 10.578 -1.225 1.00 74.50 97 LEU A O 1
ATOM 799 N N . GLU A 1 98 ? 4.526 10.376 -2.404 1.00 76.00 98 GLU A N 1
ATOM 800 C CA . GLU A 1 98 ? 4.142 11.783 -2.260 1.00 76.00 98 GLU A CA 1
ATOM 801 C C . GLU A 1 98 ? 3.913 12.137 -0.786 1.00 76.00 98 GLU A C 1
ATOM 803 O O . GLU A 1 98 ? 3.125 11.482 -0.101 1.00 76.00 98 GLU A O 1
ATOM 808 N N . VAL A 1 99 ? 4.561 13.209 -0.318 1.00 64.31 99 VAL A N 1
ATOM 809 C CA . VAL A 1 99 ? 4.478 13.697 1.072 1.00 64.31 99 VAL A CA 1
ATOM 810 C C . VAL A 1 99 ? 3.026 13.937 1.500 1.00 64.31 99 VAL A C 1
ATOM 812 O O . VAL A 1 99 ? 2.655 13.622 2.628 1.00 64.31 99 VAL A O 1
ATOM 815 N N . GLU A 1 100 ? 2.173 14.393 0.578 1.00 62.41 100 GLU A N 1
ATOM 816 C CA . GLU A 1 100 ? 0.738 14.625 0.808 1.00 62.41 100 GLU A CA 1
ATOM 817 C C . GLU A 1 100 ? -0.024 13.358 1.236 1.00 62.41 100 GLU A C 1
ATOM 819 O O . GLU A 1 100 ? -1.038 13.433 1.927 1.00 62.41 100 GLU A O 1
ATOM 824 N N . THR A 1 101 ? 0.480 12.174 0.876 1.00 78.62 101 THR A N 1
ATOM 825 C CA . THR A 1 101 ? -0.129 10.888 1.248 1.00 78.62 101 THR A CA 1
ATOM 826 C C . THR A 1 101 ? 0.392 10.327 2.571 1.00 78.62 101 THR A C 1
ATOM 828 O O . THR A 1 101 ? -0.268 9.470 3.161 1.00 78.62 101 THR A O 1
ATOM 831 N N . SER A 1 102 ? 1.516 10.844 3.085 1.00 84.19 102 SER A N 1
ATOM 832 C CA . SER A 1 102 ? 2.163 10.346 4.307 1.00 84.19 102 SER A CA 1
ATOM 833 C C . SER A 1 102 ? 1.241 10.451 5.524 1.00 84.19 102 SER A C 1
ATOM 835 O O . SER A 1 102 ? 1.020 9.456 6.213 1.00 84.19 102 SER A O 1
ATOM 837 N N . GLN A 1 103 ? 0.587 11.601 5.722 1.00 89.25 103 GLN A N 1
ATOM 838 C CA . GLN A 1 103 ? -0.337 11.785 6.846 1.00 89.25 103 GLN A CA 1
ATOM 839 C C . GLN A 1 103 ? -1.547 10.845 6.762 1.00 89.25 103 GLN A C 1
ATOM 841 O O . GLN A 1 103 ? -1.963 10.273 7.767 1.00 89.25 103 GLN A O 1
ATOM 846 N N . LYS A 1 104 ? -2.096 10.638 5.556 1.00 91.81 104 LYS A N 1
ATOM 847 C CA . LYS A 1 104 ? -3.213 9.706 5.339 1.00 91.81 104 LYS A CA 1
ATOM 848 C C . LYS A 1 104 ? -2.807 8.271 5.680 1.00 91.81 104 LYS A C 1
ATOM 850 O O . LYS A 1 104 ? -3.581 7.546 6.302 1.00 91.81 104 LYS A O 1
ATOM 855 N N . HIS A 1 105 ? -1.609 7.859 5.271 1.00 94.00 105 HIS A N 1
ATOM 856 C CA . HIS A 1 105 ? -1.072 6.542 5.597 1.00 94.00 105 HIS A CA 1
ATOM 857 C C . HIS A 1 105 ? -0.815 6.393 7.097 1.00 94.00 105 HIS A C 1
ATOM 859 O O . HIS A 1 105 ? -1.201 5.377 7.666 1.00 94.00 105 HIS A O 1
ATOM 865 N N . LEU A 1 106 ? -0.284 7.422 7.758 1.00 94.81 106 LEU A N 1
ATOM 866 C CA . LEU A 1 106 ? -0.082 7.411 9.204 1.00 94.81 106 LEU A CA 1
ATOM 867 C C . LEU A 1 106 ? -1.407 7.259 9.966 1.00 94.81 106 LEU A C 1
ATOM 869 O O . LEU A 1 106 ? -1.509 6.413 10.851 1.00 94.81 106 LEU A O 1
ATOM 873 N N . SER A 1 107 ? -2.449 8.000 9.578 1.00 95.12 107 SER A N 1
ATOM 874 C CA . SER A 1 107 ? -3.780 7.855 10.180 1.00 95.12 107 SER A CA 1
ATOM 875 C C . SER A 1 107 ? -4.365 6.457 9.971 1.00 95.12 107 SER A C 1
ATOM 877 O O . SER A 1 107 ? -4.940 5.890 10.895 1.00 95.12 107 SER A O 1
ATOM 879 N N . LEU A 1 108 ? -4.200 5.865 8.783 1.00 95.69 108 LEU A N 1
ATOM 880 C CA . LEU A 1 108 ? -4.629 4.484 8.544 1.00 95.69 108 LEU A CA 1
ATOM 881 C C . LEU A 1 108 ? -3.862 3.495 9.428 1.00 95.69 108 LEU A C 1
ATOM 883 O O . LEU A 1 108 ? -4.485 2.618 10.022 1.00 95.69 108 LEU A O 1
ATOM 887 N N . ALA A 1 109 ? -2.543 3.652 9.555 1.00 96.31 109 ALA A N 1
ATOM 888 C CA . ALA A 1 109 ? -1.727 2.807 10.421 1.00 96.31 109 ALA A CA 1
ATOM 889 C C . ALA A 1 109 ? -2.222 2.838 11.872 1.00 96.31 109 ALA A C 1
ATOM 891 O O . ALA A 1 109 ? -2.370 1.781 12.490 1.00 96.31 109 ALA A O 1
ATOM 892 N N . GLU A 1 110 ? -2.542 4.028 12.383 1.00 95.69 110 GLU A N 1
ATOM 893 C CA . GLU A 1 110 ? -3.117 4.204 13.716 1.00 95.69 110 GLU A CA 1
ATOM 894 C C . GLU A 1 110 ? -4.483 3.513 13.844 1.00 95.69 110 GLU A C 1
ATOM 896 O O . GLU A 1 110 ? -4.706 2.776 14.805 1.00 95.69 110 GLU A O 1
ATOM 901 N N . TYR A 1 111 ? -5.387 3.682 12.873 1.00 95.06 111 TYR A N 1
ATOM 902 C CA . TYR A 1 111 ? -6.714 3.062 12.931 1.00 95.06 111 TYR A CA 1
ATOM 903 C C . TYR A 1 111 ? -6.652 1.533 12.956 1.00 95.06 111 TYR A C 1
ATOM 905 O O . TYR A 1 111 ? -7.267 0.916 13.825 1.00 95.06 111 TYR A O 1
ATOM 913 N N . TYR A 1 112 ? -5.870 0.915 12.065 1.00 94.81 112 TYR A N 1
ATOM 914 C CA . TYR A 1 112 ? -5.702 -0.542 12.070 1.00 94.81 112 TYR A CA 1
ATOM 915 C C . TYR A 1 112 ? -5.046 -1.045 13.366 1.00 94.81 112 TYR A C 1
ATOM 917 O O . TYR A 1 112 ? -5.431 -2.097 13.881 1.00 94.81 112 TYR A O 1
ATOM 925 N N . LEU A 1 113 ? -4.095 -0.288 13.927 1.00 92.94 113 LEU A N 1
ATOM 926 C CA . LEU A 1 113 ? -3.457 -0.641 15.196 1.00 92.94 113 LEU A CA 1
ATOM 927 C C . LEU A 1 113 ? -4.460 -0.611 16.351 1.00 92.94 113 LEU A C 1
ATOM 929 O O . LEU A 1 113 ? -4.510 -1.547 17.147 1.00 92.94 113 LEU A O 1
ATOM 933 N N . ARG A 1 114 ? -5.288 0.437 16.428 1.00 90.75 114 ARG A N 1
ATOM 934 C CA . ARG A 1 114 ? -6.307 0.587 17.478 1.00 90.75 114 ARG A CA 1
ATOM 935 C C . ARG A 1 114 ? -7.329 -0.544 17.439 1.00 90.75 114 ARG A C 1
ATOM 937 O O . ARG A 1 114 ? -7.627 -1.102 18.493 1.00 90.75 114 ARG A O 1
ATOM 944 N N . SER A 1 115 ? -7.798 -0.933 16.252 1.00 84.88 115 SER A N 1
ATOM 945 C CA . SER A 1 115 ? -8.680 -2.098 16.098 1.00 84.88 115 SER A CA 1
ATOM 946 C C . SER A 1 115 ? -8.030 -3.384 16.617 1.00 84.88 115 SER A C 1
ATOM 948 O O . SER A 1 115 ? -8.671 -4.167 17.315 1.00 84.88 115 SER A O 1
ATOM 950 N N . SER A 1 116 ? -6.738 -3.585 16.339 1.00 85.00 116 SER A N 1
ATOM 951 C CA . SER A 1 116 ? -5.995 -4.757 16.817 1.00 85.00 116 SER A CA 1
ATOM 952 C C . SER A 1 116 ? -5.793 -4.749 18.340 1.00 85.00 116 SER A C 1
ATOM 954 O O . SER A 1 116 ? -5.925 -5.789 18.982 1.00 85.00 116 SER A O 1
ATOM 956 N N . LEU A 1 117 ? -5.499 -3.584 18.930 1.00 83.62 117 LEU A N 1
ATOM 957 C CA . LEU A 1 117 ? -5.260 -3.423 20.370 1.00 83.62 117 LEU A CA 1
ATOM 958 C C . LEU A 1 117 ? -6.526 -3.620 21.207 1.00 83.62 117 LEU A C 1
ATOM 960 O O . LEU A 1 117 ? -6.461 -4.260 22.257 1.00 83.62 117 LEU A O 1
ATOM 964 N N . ALA A 1 118 ? -7.674 -3.121 20.738 1.00 78.88 118 ALA A N 1
ATOM 965 C CA . ALA A 1 118 ? -8.951 -3.275 21.436 1.00 78.88 118 ALA A CA 1
ATOM 966 C C . ALA A 1 118 ? -9.267 -4.753 21.728 1.00 78.88 118 ALA A C 1
ATOM 968 O O . ALA A 1 118 ? -9.766 -5.098 22.797 1.00 78.88 118 ALA A O 1
ATOM 969 N N . MET A 1 119 ? -8.903 -5.646 20.808 1.00 70.50 119 MET A N 1
ATOM 970 C CA . MET A 1 119 ? -9.128 -7.082 20.952 1.00 70.50 119 MET A CA 1
ATOM 971 C C . MET A 1 119 ? -8.167 -7.763 21.924 1.00 70.50 119 MET A C 1
ATOM 973 O O . MET A 1 119 ? -8.580 -8.696 22.611 1.00 70.50 119 MET A O 1
ATOM 977 N N . VAL A 1 120 ? -6.922 -7.292 22.039 1.00 69.12 120 VAL A N 1
ATOM 978 C CA . VAL A 1 120 ? -5.980 -7.772 23.065 1.00 69.12 120 VAL A CA 1
ATOM 979 C C . VAL A 1 120 ? -6.475 -7.372 24.456 1.00 69.12 120 VAL A C 1
ATOM 981 O O . VAL A 1 120 ? -6.578 -8.227 25.331 1.00 69.12 120 VAL A O 1
ATOM 984 N N . GLN A 1 121 ? -6.899 -6.118 24.632 1.00 66.19 121 GLN A N 1
ATOM 985 C CA . GLN A 1 121 ? -7.431 -5.609 25.903 1.00 66.19 121 GLN A CA 1
ATOM 986 C C . GLN A 1 121 ? -8.730 -6.318 26.322 1.00 66.19 121 GLN A C 1
ATOM 988 O O . GLN A 1 121 ? -8.897 -6.686 27.481 1.00 66.19 121 GLN A O 1
ATOM 993 N N . CYS A 1 122 ? -9.641 -6.609 25.385 1.00 60.66 122 CYS A N 1
ATOM 994 C CA . CYS A 1 122 ? -10.828 -7.422 25.682 1.00 60.66 122 CYS A CA 1
ATOM 995 C C . CYS A 1 122 ? -10.494 -8.879 26.056 1.00 60.66 122 CYS A C 1
ATOM 997 O O . CYS A 1 122 ? -11.304 -9.550 26.700 1.00 60.66 122 CYS A O 1
ATOM 999 N N . ARG A 1 123 ? -9.330 -9.390 25.640 1.00 60.00 123 ARG A N 1
ATOM 1000 C CA . ARG A 1 123 ? -8.883 -10.770 25.875 1.00 60.00 123 ARG A CA 1
ATOM 1001 C C . ARG A 1 123 ? -7.933 -10.921 27.062 1.00 60.00 123 ARG A C 1
ATOM 1003 O O . ARG A 1 123 ? -7.652 -12.059 27.418 1.00 60.00 1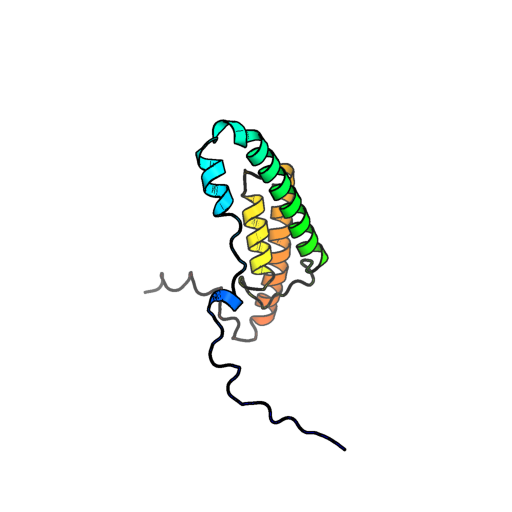23 ARG A O 1
ATOM 1010 N N . GLU A 1 124 ? -7.531 -9.849 27.747 1.00 54.38 124 GLU A N 1
ATOM 1011 C CA . GLU A 1 124 ? -6.711 -9.912 28.976 1.00 54.38 124 GLU A CA 1
ATOM 1012 C C . GLU A 1 124 ? -7.359 -10.720 30.125 1.00 54.38 124 GLU A C 1
ATOM 1014 O O . GLU A 1 124 ? -6.682 -11.096 31.075 1.00 54.38 124 GLU A O 1
ATOM 1019 N N . GLY A 1 125 ? -8.645 -11.088 30.024 1.00 53.84 125 GLY A N 1
ATOM 1020 C CA . GLY A 1 125 ? -9.293 -12.066 30.915 1.00 53.84 125 GLY A CA 1
ATOM 1021 C C . GLY A 1 125 ? -9.134 -13.545 30.514 1.00 53.84 125 GLY A C 1
ATOM 1022 O O . GLY A 1 125 ? -9.629 -14.427 31.215 1.00 53.84 125 GLY A O 1
ATOM 1023 N N . ARG A 1 126 ? -8.499 -13.848 29.376 1.00 51.31 126 ARG A N 1
ATOM 1024 C CA . ARG A 1 126 ? -8.272 -15.203 28.850 1.00 51.31 126 ARG A CA 1
ATOM 1025 C C . ARG A 1 126 ? -6.814 -15.334 28.422 1.00 51.31 126 ARG A C 1
ATOM 1027 O O . ARG A 1 126 ? -6.461 -15.019 27.291 1.00 51.31 126 ARG A O 1
ATOM 1034 N N . SER A 1 127 ? -5.982 -15.835 29.333 1.00 49.84 127 SER A N 1
ATOM 1035 C CA . SER A 1 127 ? -4.593 -16.229 29.083 1.00 49.84 127 SER A CA 1
ATOM 1036 C C . SER A 1 127 ? -4.494 -17.150 27.861 1.00 49.84 127 SER A C 1
ATOM 1038 O O . SER A 1 127 ? -4.756 -18.339 28.003 1.00 49.84 127 SER A O 1
ATOM 1040 N N . ASN A 1 128 ? -4.213 -16.598 26.669 1.00 52.03 128 ASN A N 1
ATOM 1041 C CA . ASN A 1 128 ? -3.623 -17.287 25.503 1.00 52.03 128 ASN A CA 1
ATOM 1042 C C . ASN A 1 128 ? -3.473 -16.401 24.242 1.00 52.03 128 ASN A C 1
ATOM 1044 O O . ASN A 1 128 ? -3.579 -16.898 23.125 1.00 52.03 128 ASN A O 1
ATOM 1048 N N . THR A 1 129 ? -3.168 -15.104 24.353 1.00 53.09 129 THR A N 1
ATOM 1049 C CA . THR A 1 129 ? -2.671 -14.328 23.192 1.00 53.09 129 THR A CA 1
ATOM 1050 C C . THR A 1 129 ? -1.148 -14.240 23.224 1.00 53.09 129 THR A C 1
ATOM 1052 O O . THR A 1 129 ? -0.559 -13.163 23.265 1.00 53.09 129 THR A O 1
ATOM 1055 N N . GLY A 1 130 ? -0.501 -15.405 23.250 1.00 50.72 130 GLY A N 1
ATOM 1056 C CA . GLY A 1 130 ? 0.936 -15.522 23.052 1.00 50.72 130 GLY A CA 1
ATOM 1057 C C . GLY A 1 130 ? 1.239 -15.540 21.560 1.00 50.72 130 GLY A C 1
ATOM 1058 O O . GLY A 1 130 ? 1.081 -16.583 20.938 1.00 50.72 130 GLY A O 1
ATOM 1059 N N . PHE A 1 131 ? 1.656 -14.402 20.995 1.00 53.38 131 PHE A N 1
ATOM 1060 C CA . PHE A 1 131 ? 2.694 -14.427 19.952 1.00 53.38 131 PHE A CA 1
ATOM 1061 C C . PHE A 1 131 ? 3.387 -13.085 19.654 1.00 53.38 131 PHE A C 1
ATOM 1063 O O . PHE A 1 131 ? 4.354 -13.093 18.903 1.00 53.38 131 PHE A O 1
ATOM 1070 N N . LEU A 1 132 ? 2.956 -11.932 20.192 1.00 50.03 132 LEU A N 1
ATOM 1071 C CA . LEU A 1 132 ? 3.561 -10.642 19.788 1.00 50.03 132 LEU A CA 1
ATOM 1072 C C . LEU A 1 132 ? 3.835 -9.608 20.897 1.00 50.03 132 LEU A C 1
ATOM 1074 O O . LEU A 1 132 ? 4.177 -8.479 20.567 1.00 50.03 132 LEU A O 1
ATOM 1078 N N . LEU A 1 133 ? 3.759 -9.963 22.185 1.00 43.28 133 LEU A N 1
ATOM 1079 C CA . LEU A 1 133 ? 4.129 -9.042 23.283 1.00 43.28 133 LEU A CA 1
ATOM 1080 C C . LEU A 1 133 ? 5.326 -9.497 24.137 1.00 43.28 133 LEU A C 1
ATOM 1082 O O . LEU A 1 133 ? 5.666 -8.837 25.110 1.00 43.28 133 LEU A O 1
ATOM 1086 N N . GLU A 1 134 ? 6.012 -10.579 23.771 1.00 36.38 134 GLU A N 1
ATOM 1087 C CA . GLU A 1 134 ? 7.053 -11.189 24.615 1.00 36.38 134 GLU A CA 1
ATOM 1088 C C . GLU A 1 134 ? 8.485 -10.933 24.107 1.00 36.38 134 GLU A C 1
ATOM 1090 O O . GLU A 1 134 ? 9.335 -11.817 24.146 1.00 36.38 134 GLU A O 1
ATOM 1095 N N . LEU A 1 135 ? 8.766 -9.730 23.594 1.00 39.94 135 LEU A N 1
ATOM 1096 C CA . LEU A 1 135 ? 10.123 -9.356 23.164 1.00 39.94 135 LEU A CA 1
ATOM 1097 C C . LEU A 1 135 ? 10.776 -8.222 23.964 1.00 39.94 135 LEU A C 1
ATOM 1099 O O . LEU A 1 135 ? 11.878 -7.824 23.603 1.00 39.94 135 LEU A O 1
ATOM 1103 N N . GLU A 1 136 ? 10.189 -7.736 25.068 1.00 38.56 136 GLU A N 1
ATOM 1104 C CA . GLU A 1 136 ? 10.821 -6.610 25.783 1.00 38.56 136 GLU A CA 1
ATOM 1105 C C . GLU A 1 136 ? 10.633 -6.524 27.310 1.00 38.56 136 GLU A C 1
ATOM 1107 O O . GLU A 1 136 ? 10.705 -5.438 27.876 1.00 38.56 136 GLU A O 1
ATOM 1112 N N . THR A 1 137 ? 10.459 -7.641 28.028 1.00 41.66 137 THR A N 1
ATOM 1113 C CA . THR A 1 137 ? 10.457 -7.602 29.514 1.00 41.66 137 THR A CA 1
ATOM 1114 C C . THR A 1 137 ? 11.294 -8.670 30.220 1.00 41.66 137 THR A C 1
ATOM 1116 O O . THR A 1 137 ? 11.313 -8.701 31.447 1.00 41.66 137 THR A O 1
ATOM 1119 N N . SER A 1 138 ? 12.066 -9.498 29.511 1.00 41.41 138 SER A N 1
ATOM 1120 C CA . SER A 1 138 ? 12.891 -10.547 30.143 1.00 41.41 138 SER A CA 1
ATOM 1121 C C . SER A 1 138 ? 14.371 -10.192 30.362 1.00 41.41 138 SER A C 1
ATOM 1123 O O . SER A 1 138 ? 15.126 -11.055 30.798 1.00 41.41 138 SER A O 1
ATOM 1125 N N . TYR A 1 139 ? 14.803 -8.943 30.131 1.00 45.31 139 TYR A N 1
ATOM 1126 C CA . TYR A 1 139 ? 16.220 -8.553 30.279 1.00 45.31 139 TYR A CA 1
ATOM 1127 C C . TYR A 1 139 ? 16.564 -7.546 31.389 1.00 45.31 139 TYR A C 1
ATOM 1129 O O . TYR A 1 139 ? 17.726 -7.169 31.501 1.00 45.31 139 TYR A O 1
ATOM 1137 N N . TYR A 1 140 ? 15.628 -7.162 32.262 1.00 43.12 140 TYR A N 1
ATOM 1138 C CA . TYR A 1 140 ? 15.959 -6.364 33.454 1.00 43.12 140 TYR A CA 1
ATOM 1139 C C . TYR A 1 140 ? 15.088 -6.730 34.661 1.00 43.12 140 TYR A C 1
ATOM 1141 O O . TYR A 1 140 ? 14.225 -5.964 35.073 1.00 43.12 140 TYR A O 1
ATOM 1149 N N . GLN A 1 141 ? 15.339 -7.900 35.245 1.00 40.00 141 GLN A N 1
ATOM 1150 C CA . GLN A 1 141 ? 15.156 -8.146 36.680 1.00 40.00 141 GLN A CA 1
ATOM 1151 C C . GLN A 1 141 ? 15.909 -9.427 37.058 1.00 40.00 141 GLN A C 1
ATOM 1153 O O . GLN A 1 141 ? 15.452 -10.535 36.783 1.00 40.00 141 GLN A O 1
ATOM 1158 N N . GLY A 1 142 ? 17.092 -9.247 37.648 1.00 39.97 142 GLY A N 1
ATOM 1159 C CA . GLY A 1 142 ? 18.006 -10.302 38.081 1.00 39.97 142 GLY A CA 1
ATOM 1160 C C . GLY A 1 142 ? 19.415 -9.763 38.219 1.00 39.97 142 GLY A C 1
ATOM 1161 O O . GLY A 1 142 ? 20.202 -9.993 37.279 1.00 39.97 142 GLY A O 1
#

Secondary structure (DSSP, 8-state):
--------TTTTS---GGGGS---TTHHHHHHHHH-GGGGHHHHHHHHHHHHHHHHHHHHHHHHHS-TTTS-SSSHHHHSHHHHHHHHHHHHT-TTS-HHHHHHHHHHHHHHHHHHHHHHHHHTTSS---SSS-SSSSSS--